Protein AF-A0A9D2EFJ7-F1 (afdb_monomer)

Mean predicted aligned error: 8.67 Å

pLDDT: mean 88.63, std 11.79, range [49.72, 98.62]

Radius of gyration: 29.89 Å; Cα contacts (8 Å, |Δi|>4): 135; chains: 1; bounding box: 76×19×72 Å

Nearest PDB structures (foldseek):
  2qlz-assembly2_D  TM=2.298E-01  e=2.115E+00  unclassified
  2quf-assembly1_A  TM=2.328E-01  e=4.541E+00  unclassified
  4r14-assembly1_B  TM=3.182E-01  e=9.149E+00  Homo sapiens

Organism: NCBI:txid2838746

Secondary structure (DSSP, 8-state):
-B-TTSPBPPGGG-----GGG--EEEEEEEEE-TT-S-EEEEEEEEEEEESSGGG-BGGGTEEE--TT-S-GGGSHHHHHHHHHHHHHHHHHHHHHHHHHHHHHHHHHHHHHHHHHHHHHHHTT--HHHHHHHHTS-HHHHHHHHTT-

Structure (mmCIF, N/CA/C/O backbone):
data_AF-A0A9D2EFJ7-F1
#
_entry.id   AF-A0A9D2EFJ7-F1
#
loop_
_atom_site.group_PDB
_atom_site.id
_atom_site.type_symbol
_atom_site.label_atom_id
_atom_site.label_alt_id
_atom_site.label_comp_id
_atom_site.label_asym_id
_atom_site.label_entity_id
_atom_site.label_seq_id
_atom_site.pdbx_PDB_ins_code
_atom_site.Cartn_x
_atom_site.Cartn_y
_atom_site.Cartn_z
_atom_site.occupancy
_atom_site.B_iso_or_equiv
_atom_site.auth_seq_id
_atom_site.au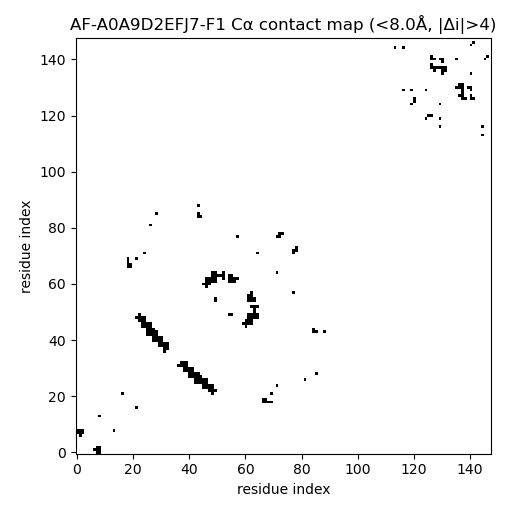th_comp_id
_atom_site.auth_asym_id
_atom_site.auth_atom_id
_atom_site.pdbx_PDB_model_num
ATOM 1 N N . MET A 1 1 ? 35.801 -0.227 -5.959 1.00 59.78 1 MET A N 1
ATOM 2 C CA . MET A 1 1 ? 36.252 -1.588 -6.309 1.00 59.78 1 MET A CA 1
ATOM 3 C C . MET A 1 1 ? 37.453 -1.799 -5.419 1.00 59.78 1 MET A C 1
ATOM 5 O O . MET A 1 1 ? 38.364 -0.981 -5.500 1.00 59.78 1 MET A O 1
ATOM 9 N N . ASP A 1 2 ? 37.394 -2.759 -4.504 1.00 68.38 2 ASP A N 1
ATOM 10 C CA . ASP A 1 2 ? 38.327 -2.800 -3.376 1.00 68.38 2 ASP A CA 1
ATOM 11 C C . ASP A 1 2 ? 39.271 -3.995 -3.512 1.00 68.38 2 ASP A C 1
ATOM 13 O O . ASP A 1 2 ? 38.883 -5.069 -3.979 1.00 68.38 2 ASP A O 1
ATOM 17 N N . SER A 1 3 ? 40.521 -3.779 -3.122 1.00 73.19 3 SER A N 1
ATOM 18 C CA . SER A 1 3 ? 41.56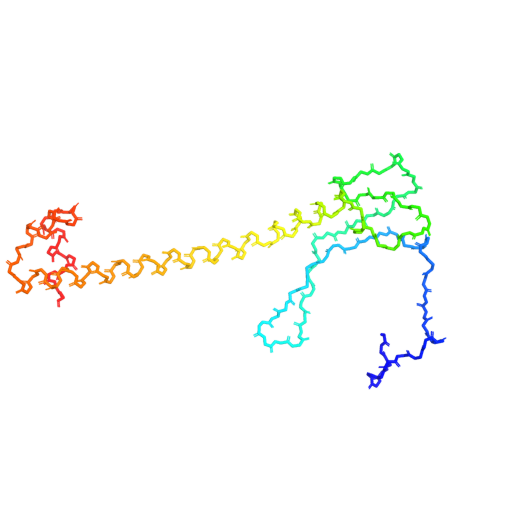6 -4.785 -3.008 1.00 73.19 3 SER A CA 1
ATOM 19 C C . SER A 1 3 ? 41.179 -5.855 -1.978 1.00 73.19 3 SER A C 1
ATOM 21 O O . SER A 1 3 ? 40.303 -5.629 -1.138 1.00 73.19 3 SER A O 1
ATOM 23 N N . PRO A 1 4 ? 41.858 -7.017 -1.955 1.00 75.19 4 PRO A N 1
ATOM 24 C CA . PRO A 1 4 ? 41.609 -8.062 -0.955 1.00 75.19 4 PRO A CA 1
ATOM 25 C C . PRO A 1 4 ? 41.742 -7.599 0.507 1.00 75.19 4 PRO A C 1
ATOM 27 O O . PRO A 1 4 ? 41.219 -8.255 1.405 1.00 75.19 4 PRO A O 1
ATOM 30 N N . ASP A 1 5 ? 42.440 -6.488 0.752 1.00 81.94 5 ASP A N 1
ATOM 31 C CA . ASP A 1 5 ? 42.615 -5.856 2.063 1.00 81.94 5 ASP A CA 1
ATOM 32 C C . ASP A 1 5 ? 41.599 -4.730 2.357 1.00 81.94 5 ASP A C 1
ATOM 34 O O . ASP A 1 5 ? 41.688 -4.077 3.396 1.00 81.94 5 ASP A O 1
ATOM 38 N N . GLY A 1 6 ? 40.624 -4.509 1.467 1.00 73.44 6 GLY A N 1
ATOM 39 C CA . GLY A 1 6 ? 39.594 -3.476 1.593 1.00 73.44 6 GLY A CA 1
ATOM 40 C C . GLY A 1 6 ? 40.063 -2.062 1.238 1.00 73.44 6 GLY A C 1
ATOM 41 O O . GLY A 1 6 ? 39.297 -1.114 1.407 1.00 73.44 6 GLY A O 1
ATOM 42 N N . SER A 1 7 ? 41.299 -1.891 0.756 1.00 82.81 7 SER A N 1
ATOM 43 C CA . SER A 1 7 ? 41.752 -0.608 0.211 1.00 82.81 7 SER A CA 1
ATOM 44 C C . SER A 1 7 ? 41.136 -0.350 -1.174 1.00 82.81 7 SER A C 1
ATOM 46 O O . SER A 1 7 ? 40.902 -1.301 -1.920 1.00 82.81 7 SER A O 1
ATOM 48 N N . PRO A 1 8 ? 40.866 0.909 -1.565 1.00 78.44 8 PRO A N 1
ATOM 49 C CA . PRO A 1 8 ? 40.408 1.208 -2.920 1.00 78.44 8 PRO A CA 1
ATOM 50 C C . PRO A 1 8 ? 41.461 0.789 -3.953 1.00 78.44 8 PRO A C 1
ATOM 52 O O . PRO A 1 8 ? 42.633 1.140 -3.807 1.00 78.44 8 PRO A O 1
ATOM 55 N N . LEU A 1 9 ? 41.048 0.087 -5.011 1.00 81.44 9 LEU A N 1
ATOM 56 C CA . LEU A 1 9 ? 41.949 -0.263 -6.110 1.00 81.44 9 LEU A CA 1
ATOM 57 C C . LEU A 1 9 ? 42.449 1.007 -6.827 1.00 81.44 9 LEU A C 1
ATOM 59 O O . LEU A 1 9 ? 41.625 1.881 -7.138 1.00 81.44 9 LEU A O 1
ATOM 63 N N . PRO A 1 10 ? 43.757 1.109 -7.135 1.00 83.88 10 PRO A N 1
ATOM 64 C CA . PRO A 1 10 ? 44.307 2.167 -7.979 1.00 83.88 10 PRO A CA 1
ATOM 65 C C . PRO A 1 10 ? 43.572 2.258 -9.323 1.00 83.88 10 PRO A C 1
ATOM 67 O O . PRO A 1 10 ? 43.185 1.241 -9.895 1.00 83.88 10 PRO A O 1
ATOM 70 N N . ALA A 1 11 ? 43.362 3.473 -9.838 1.00 79.00 11 ALA A N 1
ATOM 71 C CA . ALA A 1 11 ? 42.577 3.689 -11.061 1.00 79.00 11 ALA A CA 1
ATOM 72 C C . ALA A 1 11 ? 43.175 3.003 -12.307 1.00 79.00 11 ALA A C 1
ATOM 74 O O . ALA A 1 11 ? 42.443 2.639 -13.222 1.00 79.00 11 ALA A O 1
ATOM 75 N N . ASP A 1 12 ? 44.493 2.813 -12.342 1.00 82.25 12 ASP A N 1
ATOM 76 C CA . ASP A 1 12 ? 45.227 2.100 -13.392 1.00 82.25 12 ASP A CA 1
ATOM 77 C C . ASP A 1 12 ? 45.058 0.572 -13.337 1.00 82.25 12 ASP A C 1
ATOM 79 O O . ASP A 1 12 ? 45.348 -0.110 -14.319 1.00 82.25 12 ASP A O 1
ATOM 83 N N . GLU A 1 13 ? 44.518 0.040 -12.239 1.00 83.44 13 GLU A N 1
ATOM 84 C CA . GLU A 1 13 ? 44.130 -1.368 -12.098 1.00 83.44 13 GLU A CA 1
ATOM 85 C C . GLU A 1 13 ? 42.644 -1.608 -12.418 1.00 83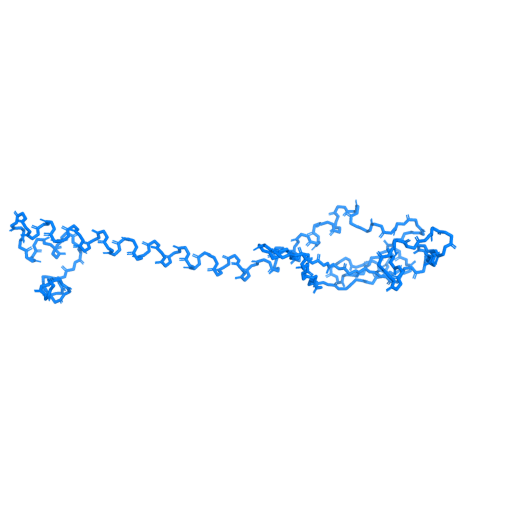.44 13 GLU A C 1
ATOM 87 O O . GLU A 1 13 ? 42.153 -2.739 -12.362 1.00 83.44 13 GLU A O 1
ATOM 92 N N . TRP A 1 14 ? 41.890 -0.559 -12.767 1.00 82.38 14 TRP A N 1
ATOM 93 C CA . TRP A 1 14 ? 40.474 -0.703 -13.089 1.00 82.38 14 TRP A CA 1
ATOM 94 C C . TRP A 1 14 ? 40.294 -1.357 -14.458 1.00 82.38 14 TRP A C 1
ATOM 96 O O . TRP A 1 14 ? 40.648 -0.809 -15.501 1.00 82.38 14 TRP A O 1
ATOM 106 N N . HIS A 1 15 ? 39.646 -2.518 -14.468 1.00 78.38 15 HIS A N 1
ATOM 107 C CA . HIS A 1 15 ? 39.167 -3.132 -15.698 1.00 78.38 15 HIS A CA 1
ATOM 108 C C . HIS A 1 15 ? 37.797 -2.560 -16.063 1.00 78.38 15 HIS A C 1
ATOM 110 O O . HIS A 1 15 ? 36.775 -2.984 -15.523 1.00 78.38 15 HIS A O 1
ATOM 116 N N . THR A 1 16 ? 37.768 -1.618 -17.002 1.00 76.19 16 THR A N 1
ATOM 117 C CA . THR A 1 16 ? 36.520 -1.086 -17.558 1.00 76.19 16 THR A CA 1
ATOM 118 C C . THR A 1 16 ? 36.082 -1.870 -18.798 1.00 76.19 16 THR A C 1
ATOM 120 O O . THR A 1 16 ? 36.843 -2.638 -19.403 1.00 76.19 16 THR A O 1
ATOM 123 N N . ARG A 1 17 ? 34.806 -1.730 -19.151 1.00 77.50 17 ARG A N 1
ATOM 124 C CA . ARG A 1 17 ? 34.233 -2.179 -20.423 1.00 77.50 17 ARG A CA 1
ATOM 125 C C . ARG A 1 17 ? 33.718 -0.933 -21.139 1.00 77.50 17 ARG A C 1
ATOM 127 O O . ARG A 1 17 ? 33.218 -0.044 -20.453 1.00 77.50 17 ARG A O 1
ATOM 134 N N . PRO A 1 18 ? 33.879 -0.821 -22.465 1.00 79.94 18 PRO A N 1
ATOM 135 C CA . PRO A 1 18 ? 33.330 0.308 -23.195 1.00 79.94 18 PRO A CA 1
ATOM 136 C C . PRO A 1 18 ? 31.799 0.237 -23.189 1.00 79.94 18 PRO A C 1
ATOM 138 O O . PRO A 1 18 ? 31.231 -0.851 -23.226 1.00 79.94 18 PRO A O 1
ATOM 141 N N . ASP A 1 19 ? 31.137 1.388 -23.213 1.00 79.62 19 ASP A N 1
ATOM 142 C CA . ASP A 1 19 ? 29.675 1.496 -23.083 1.00 79.62 19 ASP A CA 1
ATOM 143 C C . ASP A 1 19 ? 28.927 0.679 -24.140 1.00 79.62 19 ASP A C 1
ATOM 145 O O . ASP A 1 19 ? 27.886 0.091 -23.868 1.00 79.62 19 ASP A O 1
ATOM 149 N N . LYS A 1 20 ? 29.495 0.547 -25.342 1.00 78.94 20 LYS A N 1
ATOM 150 C CA . LYS A 1 20 ? 28.980 -0.315 -26.421 1.00 78.94 20 LYS A CA 1
ATOM 151 C C . LYS A 1 20 ? 28.920 -1.815 -26.082 1.00 78.94 20 LYS A C 1
ATOM 153 O O . LYS A 1 20 ? 28.243 -2.564 -26.774 1.00 78.94 20 LYS A O 1
ATOM 158 N N . GLU A 1 21 ? 29.651 -2.276 -25.066 1.00 84.44 21 GLU A N 1
ATOM 159 C CA . GLU A 1 21 ? 29.610 -3.666 -24.582 1.00 84.44 21 GLU A CA 1
ATOM 160 C C . GLU A 1 21 ? 28.518 -3.890 -23.521 1.00 84.44 21 GLU A C 1
ATOM 162 O O . GLU A 1 21 ? 28.295 -5.030 -23.111 1.00 84.44 21 GLU A O 1
ATOM 167 N N . VAL A 1 22 ? 27.808 -2.840 -23.089 1.00 87.00 22 VAL A N 1
ATOM 168 C CA . VAL A 1 22 ? 26.625 -2.975 -22.227 1.00 87.00 22 VAL A CA 1
ATOM 169 C C . VAL A 1 22 ? 25.519 -3.685 -23.001 1.00 87.00 22 VAL A C 1
ATOM 171 O O . VAL A 1 22 ? 25.058 -3.189 -24.028 1.00 87.00 22 VAL A O 1
ATOM 174 N N . THR A 1 23 ? 25.070 -4.829 -22.485 1.00 90.88 23 THR A N 1
ATOM 175 C CA . THR A 1 23 ? 23.996 -5.639 -23.081 1.00 90.88 23 THR A CA 1
ATOM 176 C C . THR A 1 23 ? 22.621 -5.362 -22.477 1.00 90.88 23 THR A C 1
ATOM 178 O O . THR A 1 23 ? 21.631 -5.910 -22.951 1.00 90.88 23 THR A O 1
ATOM 181 N N . GLY A 1 24 ? 22.541 -4.554 -21.420 1.00 92.31 24 GLY A N 1
ATOM 182 C CA . GLY A 1 24 ? 21.296 -4.291 -20.712 1.00 92.31 24 GLY A CA 1
ATOM 183 C C . GLY A 1 24 ? 21.499 -3.637 -19.350 1.00 92.31 24 GLY A C 1
ATOM 184 O O . GLY A 1 24 ? 22.626 -3.344 -18.943 1.00 92.31 24 GLY A O 1
ATOM 185 N N . TRP A 1 25 ? 20.392 -3.454 -18.636 1.00 93.00 25 TRP A N 1
ATOM 186 C CA . TRP A 1 25 ? 20.331 -2.770 -17.347 1.00 93.00 25 TRP A CA 1
ATOM 187 C C . TRP A 1 25 ? 19.544 -3.582 -16.329 1.00 93.00 25 TRP A C 1
ATOM 189 O O . TRP A 1 25 ? 18.734 -4.450 -16.655 1.00 93.00 25 TRP A O 1
ATOM 199 N N . VAL A 1 26 ? 19.781 -3.288 -15.057 1.00 92.38 26 VAL A N 1
ATOM 200 C CA . VAL A 1 26 ? 19.051 -3.891 -13.950 1.00 92.38 26 VAL A CA 1
ATOM 201 C C . VAL A 1 26 ? 18.433 -2.774 -13.131 1.00 92.38 26 VAL A C 1
ATOM 203 O O . VAL A 1 26 ? 19.148 -1.923 -12.609 1.00 92.38 26 VAL A O 1
ATOM 206 N N . VAL A 1 27 ? 17.111 -2.807 -12.982 1.00 92.12 27 VAL A N 1
ATOM 207 C CA . VAL A 1 27 ? 16.408 -1.905 -12.067 1.00 92.12 27 VAL A CA 1
ATOM 208 C C . VAL A 1 27 ? 16.455 -2.520 -10.682 1.00 92.12 27 VAL A C 1
ATOM 210 O O . VAL A 1 27 ? 16.010 -3.655 -10.489 1.00 92.12 27 VAL A O 1
ATOM 213 N N . CYS A 1 28 ? 16.979 -1.775 -9.717 1.00 90.88 28 CYS A N 1
ATOM 214 C CA . CYS A 1 28 ? 17.132 -2.234 -8.346 1.00 90.88 28 CYS A CA 1
ATOM 215 C C . CYS A 1 28 ? 16.519 -1.247 -7.355 1.00 90.88 28 CYS A C 1
ATOM 217 O O . CYS A 1 28 ? 16.611 -0.035 -7.533 1.00 90.88 28 CYS A O 1
ATOM 219 N N . CYS A 1 29 ? 15.969 -1.775 -6.266 1.00 88.50 29 CYS A N 1
ATOM 220 C CA . CYS A 1 29 ? 15.722 -1.018 -5.049 1.00 88.50 29 CYS A CA 1
ATOM 221 C C . CYS A 1 29 ? 16.847 -1.312 -4.054 1.00 88.50 29 CYS A C 1
ATOM 223 O O . CYS A 1 29 ? 17.178 -2.474 -3.818 1.00 88.50 29 CYS A O 1
ATOM 225 N N . THR A 1 30 ? 17.432 -0.272 -3.466 1.00 83.62 30 THR A N 1
ATOM 226 C CA . THR A 1 30 ? 18.423 -0.420 -2.396 1.00 83.62 30 THR A CA 1
ATOM 227 C C . THR A 1 30 ? 17.751 -0.116 -1.068 1.00 83.62 30 THR A C 1
ATOM 229 O O . THR A 1 30 ? 17.544 1.046 -0.711 1.00 83.62 30 THR A O 1
ATOM 232 N N . HIS A 1 31 ? 17.416 -1.172 -0.333 1.00 75.56 31 HIS A N 1
ATOM 233 C CA . HIS A 1 31 ? 16.872 -1.053 1.012 1.00 75.56 31 HIS A CA 1
ATOM 234 C C . HIS A 1 31 ? 17.995 -0.716 1.979 1.00 75.56 31 HIS A C 1
ATOM 236 O O . HIS A 1 31 ? 19.062 -1.328 1.930 1.00 75.56 31 HIS A O 1
ATOM 242 N N . HIS A 1 32 ? 17.750 0.257 2.846 1.00 68.38 32 HIS A N 1
ATOM 243 C CA . HIS A 1 32 ? 18.622 0.547 3.972 1.00 68.38 32 HIS A CA 1
ATOM 244 C C . HIS A 1 32 ? 17.883 0.082 5.218 1.00 68.38 32 HIS A C 1
ATOM 246 O O . HIS A 1 32 ? 16.805 0.590 5.520 1.00 68.38 32 HIS A O 1
ATOM 252 N N . ASP A 1 33 ? 18.433 -0.906 5.913 1.00 62.12 33 ASP A N 1
ATOM 253 C CA . ASP A 1 33 ? 17.881 -1.330 7.191 1.00 62.12 33 ASP A CA 1
ATOM 254 C C . ASP A 1 33 ? 18.093 -0.188 8.199 1.00 62.12 33 ASP A C 1
ATOM 256 O O . ASP A 1 33 ? 19.206 0.341 8.297 1.00 62.12 33 ASP A O 1
ATOM 260 N N . ASP A 1 34 ? 17.056 0.179 8.962 1.00 55.72 34 ASP A N 1
ATOM 261 C CA . ASP A 1 34 ? 17.114 1.195 10.023 1.00 55.72 34 ASP A CA 1
ATOM 262 C C . ASP A 1 34 ? 18.125 0.779 11.117 1.00 55.72 34 ASP A C 1
ATOM 264 O O . ASP A 1 34 ? 17.777 0.180 12.135 1.00 55.72 34 ASP A O 1
ATOM 268 N N . GLY A 1 35 ? 19.411 1.059 10.885 1.00 58.66 35 GLY A N 1
ATOM 269 C CA . GLY A 1 35 ? 20.527 0.770 11.792 1.00 58.66 35 GLY A CA 1
ATOM 270 C C . GLY A 1 35 ? 21.634 -0.147 11.252 1.00 58.66 35 GLY A C 1
ATOM 271 O O . GLY A 1 35 ? 22.560 -0.453 12.005 1.00 58.66 35 GLY A O 1
ATOM 272 N N . GLY A 1 36 ? 21.589 -0.586 9.988 1.00 52.50 36 GLY A N 1
ATOM 273 C CA . GLY A 1 36 ? 22.592 -1.488 9.405 1.00 52.50 36 GLY A CA 1
ATOM 274 C C . GLY A 1 36 ? 23.394 -0.879 8.249 1.00 52.50 36 GLY A C 1
ATOM 275 O O . GLY A 1 36 ? 22.838 -0.268 7.351 1.00 52.50 36 GLY A O 1
ATOM 276 N N . TYR A 1 37 ? 24.708 -1.138 8.206 1.00 52.50 37 TYR A N 1
ATOM 277 C CA . TYR A 1 37 ? 25.582 -0.860 7.044 1.00 52.50 37 TYR A CA 1
ATOM 278 C C . TYR A 1 37 ? 25.291 -1.782 5.837 1.00 52.50 37 TYR A C 1
ATOM 280 O O . TYR A 1 37 ? 25.957 -1.713 4.808 1.00 52.50 37 TYR A O 1
ATOM 288 N N . ARG A 1 38 ? 24.333 -2.708 5.964 1.00 49.72 38 ARG A N 1
ATOM 289 C CA . ARG A 1 38 ? 24.017 -3.687 4.925 1.00 49.72 38 ARG A CA 1
ATOM 290 C C . ARG A 1 38 ? 22.828 -3.172 4.137 1.00 49.72 38 ARG A C 1
ATOM 292 O O . ARG A 1 38 ? 21.707 -3.201 4.625 1.00 49.72 38 ARG A O 1
ATOM 299 N N . SER A 1 39 ? 23.093 -2.705 2.927 1.00 60.81 39 SER A N 1
ATOM 300 C CA . SER A 1 39 ? 22.042 -2.493 1.953 1.00 60.81 39 SER A CA 1
ATOM 301 C C . SER A 1 39 ? 21.616 -3.840 1.371 1.00 60.81 39 SER A C 1
ATOM 303 O O . SER A 1 39 ? 22.447 -4.623 0.904 1.00 60.81 39 SER A O 1
ATOM 305 N N . ALA A 1 40 ? 20.320 -4.138 1.413 1.00 65.56 40 ALA A N 1
ATOM 306 C CA . ALA A 1 40 ? 19.768 -5.229 0.623 1.00 65.56 40 ALA A CA 1
ATOM 307 C C . ALA A 1 40 ? 19.350 -4.649 -0.731 1.00 65.56 40 ALA A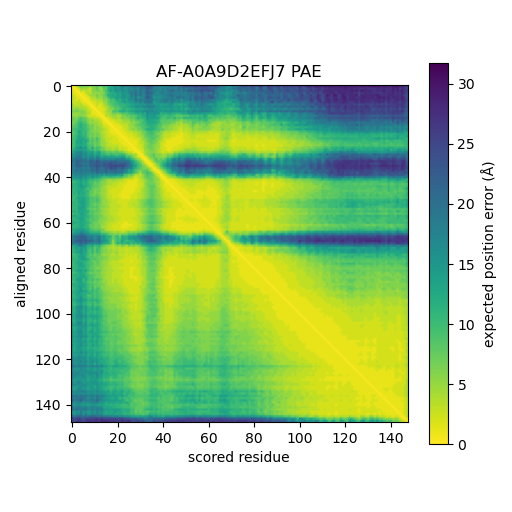 C 1
ATOM 309 O O . ALA A 1 40 ? 18.407 -3.865 -0.820 1.00 65.56 40 ALA A O 1
ATOM 310 N N . THR A 1 41 ? 20.080 -5.001 -1.788 1.00 79.50 41 THR A N 1
ATOM 311 C CA . THR A 1 41 ? 19.698 -4.639 -3.154 1.00 79.50 41 THR A CA 1
ATOM 312 C C . THR A 1 41 ? 18.740 -5.689 -3.697 1.00 79.50 41 THR A C 1
ATOM 314 O O . THR A 1 41 ? 19.121 -6.840 -3.917 1.00 79.50 41 THR A O 1
ATOM 317 N N . GLU A 1 42 ? 17.496 -5.288 -3.926 1.00 88.25 42 GLU A N 1
ATOM 318 C CA . GLU A 1 42 ? 16.479 -6.116 -4.556 1.00 88.25 42 GLU A CA 1
ATOM 319 C C . GLU A 1 42 ? 16.354 -5.759 -6.031 1.00 88.25 42 GLU A C 1
ATOM 321 O O . GLU A 1 42 ? 16.174 -4.599 -6.397 1.00 88.25 42 GLU A O 1
ATOM 326 N N . ARG A 1 43 ? 16.456 -6.772 -6.889 1.00 92.75 43 ARG A N 1
ATOM 327 C CA . ARG A 1 43 ? 16.298 -6.617 -8.332 1.00 92.75 43 ARG A CA 1
ATOM 328 C C . ARG A 1 43 ? 14.811 -6.588 -8.678 1.00 92.75 43 ARG A C 1
ATOM 330 O O . ARG A 1 43 ? 14.137 -7.600 -8.514 1.00 92.75 43 ARG A O 1
ATOM 337 N N . LEU A 1 44 ? 14.340 -5.462 -9.206 1.00 94.25 44 LEU A N 1
ATOM 338 C CA . LEU A 1 44 ? 12.953 -5.262 -9.633 1.00 94.25 44 LEU A CA 1
ATOM 339 C C . LEU A 1 44 ? 12.723 -5.715 -11.079 1.00 94.25 44 LEU A C 1
ATOM 341 O O . LEU A 1 44 ? 11.686 -6.296 -11.384 1.00 94.25 44 LEU A O 1
ATOM 345 N N . ALA A 1 45 ? 13.689 -5.463 -11.968 1.00 95.06 45 ALA A N 1
ATOM 346 C CA . ALA A 1 45 ? 13.616 -5.862 -13.372 1.00 95.06 45 ALA A CA 1
ATOM 347 C C . ALA A 1 45 ? 15.007 -6.057 -13.987 1.00 95.06 45 ALA A C 1
ATOM 349 O O . ALA A 1 45 ? 16.022 -5.586 -13.470 1.00 95.06 45 ALA A O 1
ATOM 350 N N . THR A 1 46 ? 15.048 -6.767 -15.110 1.00 95.81 46 THR A N 1
ATOM 351 C CA . THR A 1 46 ? 16.197 -6.827 -16.019 1.00 95.81 46 THR A CA 1
ATOM 352 C C . THR A 1 46 ? 15.717 -6.384 -17.384 1.00 95.81 46 THR A C 1
ATOM 354 O O . THR A 1 46 ? 14.655 -6.818 -17.826 1.00 95.81 46 THR A O 1
ATOM 357 N N . TRP A 1 47 ? 16.477 -5.491 -17.994 1.00 95.88 47 TRP A N 1
ATOM 358 C CA . TRP A 1 47 ? 16.173 -4.863 -19.265 1.00 95.88 47 TRP A CA 1
ATOM 359 C C . TRP A 1 47 ? 17.293 -5.140 -20.251 1.00 95.88 47 TRP A C 1
ATOM 361 O O . TRP A 1 47 ? 18.463 -5.153 -19.870 1.00 95.88 47 TRP A O 1
ATOM 371 N N . ASP A 1 48 ? 16.929 -5.329 -21.510 1.00 95.44 48 ASP A N 1
ATOM 372 C CA . ASP A 1 48 ? 17.849 -5.660 -22.586 1.00 95.44 48 ASP A CA 1
ATOM 373 C C . ASP A 1 48 ? 18.143 -4.426 -23.436 1.00 95.44 48 ASP A C 1
ATOM 375 O O . ASP A 1 48 ? 17.246 -3.643 -23.768 1.00 95.44 48 ASP A O 1
ATOM 379 N N . ARG A 1 49 ? 19.402 -4.285 -23.848 1.00 93.06 49 ARG A N 1
ATOM 380 C CA . ARG A 1 49 ? 19.777 -3.340 -24.896 1.00 93.06 49 ARG A CA 1
ATOM 381 C C . ARG A 1 49 ? 19.525 -3.968 -26.259 1.00 93.06 49 ARG A C 1
ATOM 383 O O . ARG A 1 49 ? 19.992 -5.074 -26.530 1.00 93.06 49 ARG A O 1
ATOM 390 N N . VAL A 1 50 ? 18.816 -3.256 -27.125 1.00 93.94 50 VAL A N 1
ATOM 391 C CA . VAL A 1 50 ? 18.581 -3.671 -28.516 1.00 93.94 50 VAL A CA 1
ATOM 392 C C . VAL A 1 50 ? 19.496 -2.930 -29.485 1.00 93.94 50 VAL A C 1
ATOM 394 O O . VAL A 1 50 ? 20.073 -1.897 -29.143 1.00 93.94 50 VAL A O 1
ATOM 397 N N . ALA A 1 51 ? 19.667 -3.481 -30.689 1.00 90.75 51 ALA A N 1
ATOM 398 C CA . ALA A 1 51 ? 20.667 -2.997 -31.635 1.00 90.75 51 ALA A CA 1
ATOM 399 C C . ALA A 1 51 ? 20.193 -1.770 -32.422 1.00 90.75 51 ALA A C 1
ATOM 401 O O . ALA A 1 51 ? 21.028 -0.982 -32.869 1.00 90.75 51 ALA A O 1
ATOM 402 N N . THR A 1 52 ? 18.878 -1.606 -32.607 1.00 92.38 52 THR A N 1
ATOM 403 C CA . THR A 1 52 ? 18.308 -0.478 -33.358 1.00 92.38 52 THR A CA 1
ATOM 404 C C . THR A 1 52 ? 17.089 0.130 -32.668 1.00 92.38 52 THR A C 1
ATOM 406 O O . THR A 1 52 ? 16.419 -0.522 -31.867 1.00 92.38 52 THR A O 1
ATOM 409 N N . SER A 1 53 ? 16.776 1.385 -33.002 1.00 92.50 53 SER A N 1
ATOM 410 C CA . SER A 1 53 ? 15.611 2.100 -32.466 1.00 92.50 53 SER A CA 1
ATOM 411 C C . SER A 1 53 ? 14.279 1.441 -32.823 1.00 92.50 53 SER A C 1
ATOM 413 O O . SER A 1 53 ? 13.318 1.557 -32.076 1.00 92.50 53 SER A O 1
ATOM 415 N N . GLU A 1 54 ? 14.197 0.729 -33.946 1.00 96.38 54 GLU A N 1
ATOM 416 C CA . GLU A 1 54 ? 12.983 0.018 -34.369 1.00 96.38 54 GLU A CA 1
ATOM 417 C C . GLU A 1 54 ? 12.676 -1.212 -33.504 1.00 96.38 54 GLU A C 1
ATOM 419 O O . GLU A 1 54 ? 11.541 -1.687 -33.481 1.00 96.38 54 GLU A O 1
ATOM 424 N N . GLU A 1 55 ? 13.681 -1.752 -32.812 1.00 96.75 55 GLU A N 1
ATOM 425 C CA . GLU A 1 55 ? 13.531 -2.892 -31.906 1.00 96.75 55 GLU A CA 1
ATOM 426 C C . GLU A 1 55 ? 13.126 -2.475 -30.484 1.00 96.75 55 GLU A C 1
ATOM 428 O O . GLU A 1 55 ? 12.844 -3.350 -29.657 1.00 96.75 55 GLU A O 1
ATOM 433 N N . GLU A 1 56 ? 13.123 -1.170 -30.195 1.00 95.81 56 GLU A N 1
ATOM 434 C CA . GLU A 1 56 ? 12.811 -0.613 -28.881 1.00 95.81 56 GLU A CA 1
ATOM 435 C C . GLU A 1 56 ? 11.355 -0.888 -28.491 1.00 95.81 56 GLU A C 1
ATOM 437 O O . GLU A 1 56 ? 10.418 -0.616 -29.243 1.00 95.81 56 GLU A O 1
ATOM 442 N N . GLN A 1 57 ? 11.184 -1.461 -27.300 1.00 97.12 57 GLN A N 1
ATOM 443 C CA . GLN A 1 57 ? 9.899 -1.841 -26.711 1.00 97.12 57 GLN A CA 1
ATOM 444 C C . GLN A 1 57 ? 9.978 -1.609 -25.191 1.00 97.12 57 GLN A C 1
ATOM 446 O O . GLN A 1 57 ? 10.241 -2.551 -24.426 1.00 97.12 57 GLN A O 1
ATOM 451 N N . PRO A 1 58 ? 9.815 -0.352 -24.728 1.00 94.38 58 PRO A N 1
ATOM 452 C CA . PRO A 1 58 ? 10.003 0.017 -23.324 1.00 94.38 58 PRO A CA 1
ATOM 453 C C . PRO A 1 58 ? 9.097 -0.765 -22.365 1.00 94.38 58 PRO A C 1
ATOM 455 O O . PRO A 1 58 ? 9.492 -1.100 -21.249 1.00 94.38 58 PRO A O 1
ATOM 458 N N . GLU A 1 59 ? 7.893 -1.125 -22.809 1.00 92.69 59 GLU A N 1
ATOM 459 C CA . GLU A 1 59 ? 6.889 -1.848 -22.028 1.00 92.69 59 GLU A CA 1
ATOM 460 C C . GLU A 1 59 ? 7.301 -3.273 -21.630 1.00 92.69 59 GLU A C 1
ATOM 462 O O . GLU A 1 59 ? 6.785 -3.806 -20.647 1.00 92.69 59 GLU A O 1
ATOM 467 N N . VAL A 1 60 ? 8.241 -3.879 -22.362 1.00 94.56 60 VAL A N 1
ATOM 468 C CA . VAL A 1 60 ? 8.841 -5.183 -22.031 1.00 94.56 60 VAL A CA 1
ATOM 469 C C . VAL A 1 60 ? 10.317 -5.067 -21.648 1.00 94.56 60 VAL A C 1
ATOM 471 O O . VAL A 1 60 ? 11.006 -6.078 -21.544 1.00 94.56 60 VAL A O 1
ATOM 474 N N . GLY A 1 61 ? 10.808 -3.847 -21.408 1.00 95.50 61 GLY A N 1
ATOM 475 C CA . GLY A 1 61 ? 12.172 -3.622 -20.943 1.00 95.50 61 GLY A CA 1
ATOM 476 C C . GLY A 1 61 ? 13.238 -3.785 -22.022 1.00 95.50 61 GLY A C 1
ATOM 477 O O . GLY A 1 61 ? 14.338 -4.236 -21.717 1.00 95.50 61 GLY A O 1
ATOM 478 N N . ARG A 1 62 ? 12.926 -3.460 -23.279 1.00 96.69 62 ARG A N 1
ATOM 479 C CA . ARG A 1 62 ? 13.893 -3.469 -24.383 1.00 96.69 62 ARG A CA 1
ATOM 480 C C . ARG A 1 62 ? 14.166 -2.039 -24.816 1.00 96.69 62 ARG A C 1
ATOM 482 O O . ARG A 1 62 ? 13.264 -1.388 -25.335 1.00 96.69 62 ARG A O 1
ATOM 489 N N . PHE A 1 63 ? 15.392 -1.569 -24.628 1.00 93.94 63 PHE A N 1
ATOM 490 C CA . PHE A 1 63 ? 15.760 -0.176 -24.881 1.00 93.94 63 PHE A CA 1
ATOM 491 C C . PHE A 1 63 ? 16.835 -0.073 -25.943 1.00 93.94 63 PHE A C 1
ATOM 493 O O . PHE A 1 63 ? 17.843 -0.786 -25.903 1.00 93.94 63 PHE A O 1
ATOM 500 N N . TYR A 1 64 ? 16.616 0.824 -26.897 1.00 91.50 64 TYR A N 1
ATOM 501 C CA . TYR A 1 64 ? 17.678 1.230 -27.797 1.00 91.50 64 TYR A CA 1
ATOM 502 C C . TYR A 1 64 ? 18.430 2.382 -27.148 1.00 91.50 64 TYR A C 1
ATOM 504 O O . TYR A 1 64 ? 17.829 3.358 -26.705 1.00 91.50 64 TYR A O 1
ATOM 512 N N . GLU A 1 65 ? 19.751 2.274 -27.118 1.00 86.69 65 GLU A N 1
ATOM 513 C CA . GLU A 1 65 ? 20.607 3.376 -26.711 1.00 86.69 65 GLU A CA 1
ATOM 514 C C . GLU A 1 65 ? 21.847 3.400 -27.594 1.00 86.69 65 GLU A C 1
ATOM 516 O O . GLU A 1 65 ? 22.490 2.368 -27.825 1.00 86.69 65 GLU A O 1
ATOM 521 N N . SER A 1 66 ? 22.170 4.593 -28.081 1.00 78.38 66 SER A N 1
ATOM 522 C CA . SER A 1 66 ? 23.369 4.870 -28.861 1.00 78.38 66 SER A CA 1
ATOM 523 C C . SER A 1 66 ? 24.639 4.610 -28.040 1.00 78.38 66 SER A C 1
ATOM 525 O O . SER A 1 66 ? 24.593 4.440 -26.824 1.00 78.38 66 SER A O 1
ATOM 527 N N . ASP A 1 67 ? 25.800 4.554 -28.691 1.00 67.25 67 ASP A N 1
ATOM 528 C CA . ASP A 1 67 ? 27.082 4.136 -28.091 1.00 67.25 67 ASP A CA 1
ATOM 529 C C . ASP A 1 67 ? 27.587 4.980 -26.891 1.00 67.25 67 ASP A C 1
ATOM 531 O O . ASP A 1 67 ? 28.685 4.718 -26.406 1.00 67.25 67 ASP A O 1
ATOM 535 N N . SER A 1 68 ? 26.833 5.975 -26.405 1.00 63.94 68 SER A N 1
ATOM 536 C CA . SER A 1 68 ? 27.284 6.962 -25.413 1.00 63.94 68 SER A CA 1
ATOM 537 C C . SER A 1 68 ? 26.515 7.021 -24.088 1.00 63.94 68 SER A C 1
ATOM 539 O O . SER A 1 68 ? 26.838 7.894 -23.284 1.00 63.94 68 SER A O 1
ATOM 541 N N . ALA A 1 69 ? 25.505 6.180 -23.839 1.00 60.66 69 ALA A N 1
ATOM 542 C CA . ALA A 1 69 ? 24.739 6.266 -22.588 1.00 60.66 69 ALA A CA 1
ATOM 543 C C . ALA A 1 69 ? 24.833 4.989 -21.740 1.00 60.66 69 ALA A C 1
ATOM 545 O O . ALA A 1 69 ? 24.218 3.962 -22.025 1.00 60.66 69 ALA A O 1
ATOM 546 N N . ILE A 1 70 ? 25.614 5.091 -20.661 1.00 65.25 70 ILE A N 1
ATOM 547 C CA . ILE A 1 70 ? 25.592 4.160 -19.523 1.00 65.25 70 ILE A CA 1
ATOM 548 C C . ILE A 1 70 ? 24.296 4.367 -18.718 1.00 65.25 70 ILE A C 1
ATOM 550 O O . ILE A 1 70 ? 23.673 3.398 -18.277 1.00 65.25 70 ILE A O 1
ATOM 554 N N . ASP A 1 71 ? 23.868 5.628 -18.599 1.00 77.75 71 ASP A N 1
ATOM 555 C CA . ASP A 1 71 ? 22.807 6.085 -17.699 1.00 77.75 71 ASP A CA 1
ATOM 556 C C . ASP A 1 71 ? 21.456 6.171 -18.427 1.00 77.75 71 ASP A C 1
ATOM 558 O O . ASP A 1 71 ? 20.992 7.238 -18.844 1.00 77.75 71 ASP A O 1
ATOM 562 N N . LEU A 1 72 ? 20.827 5.006 -18.612 1.00 85.38 72 LEU A N 1
ATOM 563 C CA . LEU A 1 72 ? 19.513 4.882 -19.254 1.00 85.38 72 LEU A CA 1
ATOM 564 C C . LEU A 1 72 ? 18.410 5.649 -18.494 1.00 85.38 72 LEU A C 1
ATOM 566 O O . LEU A 1 72 ? 17.437 6.101 -19.095 1.00 85.38 72 LEU A O 1
ATOM 570 N N . ASP A 1 73 ? 18.574 5.830 -17.182 1.00 83.56 73 ASP A N 1
ATOM 571 C CA . ASP A 1 73 ? 17.648 6.543 -16.293 1.00 83.56 73 ASP A CA 1
ATOM 572 C C . ASP A 1 73 ? 17.570 8.055 -16.556 1.00 83.56 73 ASP A C 1
ATOM 574 O O . ASP A 1 73 ? 16.646 8.713 -16.085 1.00 83.56 73 ASP A O 1
ATOM 578 N N . THR A 1 74 ? 18.479 8.614 -17.361 1.00 86.31 74 THR A N 1
ATOM 579 C CA . THR A 1 74 ? 18.398 10.016 -17.806 1.00 86.31 74 THR A CA 1
ATOM 580 C C . THR A 1 74 ? 17.235 10.286 -18.766 1.00 86.31 74 THR A C 1
ATOM 582 O O . THR A 1 74 ? 16.874 11.447 -18.993 1.00 86.31 74 THR A O 1
ATOM 585 N N . ARG A 1 75 ? 16.623 9.237 -19.334 1.00 89.56 75 ARG A N 1
ATOM 586 C CA . ARG A 1 75 ? 15.429 9.357 -20.174 1.00 89.56 75 ARG A CA 1
ATOM 587 C C . ARG A 1 75 ? 14.161 9.390 -19.317 1.00 89.56 75 ARG A C 1
ATOM 589 O O . ARG A 1 75 ? 13.929 8.521 -18.483 1.00 89.56 75 ARG A O 1
ATOM 596 N N . ALA A 1 76 ? 13.281 10.351 -19.589 1.00 90.25 76 ALA A N 1
ATOM 597 C CA . ALA A 1 76 ? 12.050 10.535 -18.816 1.00 90.25 76 ALA A CA 1
ATOM 598 C C . ALA A 1 76 ? 11.073 9.342 -18.900 1.00 90.25 76 ALA A C 1
ATOM 600 O O . ALA A 1 76 ? 10.381 9.038 -17.931 1.00 90.25 76 ALA A O 1
ATOM 601 N N . ASP A 1 77 ? 11.007 8.655 -20.044 1.00 90.88 77 ASP A N 1
ATOM 602 C CA . ASP A 1 77 ? 10.169 7.462 -20.218 1.00 90.88 77 ASP A CA 1
ATOM 603 C C . ASP A 1 77 ? 10.686 6.275 -19.391 1.00 90.88 77 ASP A C 1
ATOM 605 O O . ASP A 1 77 ? 9.902 5.535 -18.793 1.00 90.88 77 ASP A O 1
ATOM 609 N N . VAL A 1 78 ? 12.008 6.132 -19.303 1.00 92.94 78 VAL A N 1
ATOM 610 C CA . VAL A 1 78 ? 12.672 5.133 -18.463 1.00 92.94 78 VAL A CA 1
ATOM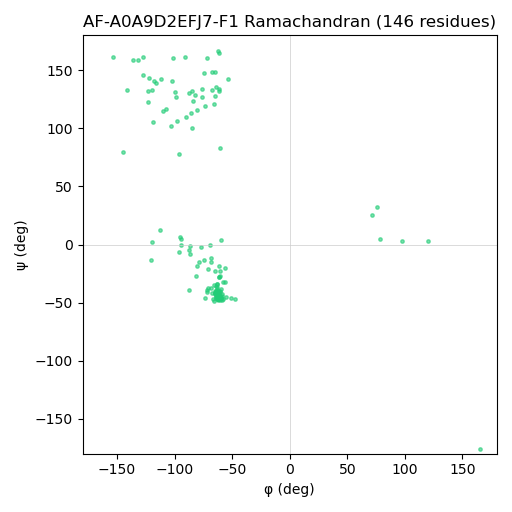 611 C C . VAL A 1 78 ? 12.434 5.431 -16.985 1.00 92.94 78 VAL A C 1
ATOM 613 O O . VAL A 1 78 ? 12.039 4.526 -16.249 1.00 92.94 78 VAL A O 1
ATOM 616 N N . GLU A 1 79 ? 12.611 6.683 -16.552 1.00 91.50 79 GLU A N 1
ATOM 617 C CA . GLU A 1 79 ? 12.337 7.100 -15.171 1.00 91.50 79 GLU A CA 1
ATOM 618 C C . GLU A 1 79 ? 10.894 6.754 -14.767 1.00 91.50 79 GLU A C 1
ATOM 620 O O . GLU A 1 79 ? 10.664 6.158 -13.712 1.00 91.50 79 GLU A O 1
ATOM 625 N N . GLU A 1 80 ? 9.910 7.031 -15.630 1.00 93.81 80 GLU A N 1
ATOM 626 C CA . GLU A 1 80 ? 8.508 6.690 -15.367 1.00 93.81 80 GLU A CA 1
ATOM 627 C C . GLU A 1 80 ? 8.300 5.173 -15.186 1.00 93.81 80 GLU A C 1
ATOM 629 O O . GLU A 1 80 ? 7.556 4.737 -14.299 1.00 93.81 80 GLU A O 1
ATOM 634 N N . LEU A 1 81 ? 8.969 4.346 -15.996 1.00 95.00 81 LEU A N 1
ATOM 635 C CA . LEU A 1 81 ? 8.917 2.886 -15.871 1.00 95.00 81 LEU A CA 1
ATOM 636 C C . LEU A 1 81 ? 9.587 2.396 -14.580 1.00 95.00 81 LEU A C 1
ATOM 638 O O . LEU A 1 81 ? 9.023 1.545 -13.885 1.00 95.00 81 LEU A O 1
ATOM 642 N N . MET A 1 82 ? 10.739 2.965 -14.214 1.00 93.25 82 MET A N 1
ATOM 643 C CA . MET A 1 82 ? 11.416 2.671 -12.945 1.00 93.25 82 MET A CA 1
ATOM 644 C C . MET A 1 82 ? 10.531 3.033 -11.752 1.00 93.25 82 MET A C 1
ATOM 646 O O . MET A 1 82 ? 10.386 2.230 -10.829 1.00 93.25 82 MET A O 1
ATOM 650 N N . LEU A 1 83 ? 9.875 4.197 -11.790 1.00 93.12 83 LEU A N 1
ATOM 651 C CA . LEU A 1 83 ? 8.948 4.632 -10.748 1.00 93.12 83 LEU A CA 1
ATOM 652 C C . LEU A 1 83 ? 7.737 3.703 -10.637 1.00 93.12 83 LEU A C 1
ATOM 654 O O . LEU A 1 83 ? 7.300 3.412 -9.526 1.00 93.12 83 LEU A O 1
ATOM 658 N N . LYS A 1 84 ? 7.192 3.193 -11.747 1.00 95.38 84 LYS A N 1
ATOM 659 C CA . LYS A 1 84 ? 6.097 2.203 -11.707 1.00 95.38 84 LYS A CA 1
ATOM 660 C C . LYS A 1 84 ? 6.528 0.897 -11.039 1.00 95.38 84 LYS A C 1
ATOM 662 O O . LYS A 1 84 ? 5.785 0.364 -10.210 1.00 95.38 84 LYS A O 1
ATOM 667 N N . LEU A 1 85 ? 7.725 0.402 -11.365 1.00 95.31 85 LEU A N 1
ATOM 668 C CA . LEU A 1 85 ? 8.303 -0.782 -10.720 1.00 95.31 85 LEU A CA 1
ATOM 669 C C . LEU A 1 85 ? 8.524 -0.542 -9.225 1.00 95.31 85 LEU A C 1
ATOM 671 O O . LEU A 1 85 ? 8.145 -1.376 -8.406 1.00 95.31 85 LEU A O 1
ATOM 675 N N . TRP A 1 86 ? 9.075 0.616 -8.865 1.00 93.38 86 TRP A N 1
ATOM 676 C CA . TRP A 1 86 ? 9.324 0.992 -7.477 1.00 93.38 86 TRP A CA 1
ATOM 677 C C . TRP A 1 86 ? 8.033 1.134 -6.661 1.00 93.38 86 TRP A C 1
ATOM 679 O O . TRP A 1 86 ? 7.947 0.580 -5.569 1.00 93.38 86 TRP A O 1
ATOM 689 N N . HIS A 1 87 ? 6.994 1.787 -7.191 1.00 95.12 87 HIS A N 1
ATOM 690 C CA . HIS A 1 87 ? 5.696 1.857 -6.513 1.00 95.12 87 HIS A CA 1
ATOM 691 C C . HIS A 1 87 ? 5.102 0.463 -6.297 1.00 95.12 87 HIS A C 1
ATOM 693 O O . HIS A 1 87 ? 4.724 0.131 -5.178 1.00 95.12 87 HIS A O 1
ATOM 699 N N . SER A 1 88 ? 5.094 -0.376 -7.338 1.00 95.44 88 SER A N 1
ATOM 700 C CA . SER A 1 88 ? 4.580 -1.752 -7.251 1.00 95.44 88 SER A CA 1
ATOM 701 C C . SER A 1 88 ? 5.334 -2.580 -6.208 1.00 95.44 88 SER A C 1
ATOM 703 O O . SER A 1 88 ? 4.735 -3.361 -5.473 1.00 95.44 88 SER A O 1
ATOM 705 N N . HIS A 1 89 ? 6.648 -2.376 -6.121 1.00 93.19 89 HIS A N 1
ATOM 706 C CA . HIS A 1 89 ? 7.514 -2.982 -5.115 1.00 93.19 89 HIS A CA 1
ATOM 707 C C . HIS A 1 89 ? 7.181 -2.523 -3.684 1.00 93.19 89 HIS A C 1
ATOM 709 O O . HIS A 1 89 ? 7.227 -3.315 -2.743 1.00 93.19 89 HIS A O 1
ATOM 715 N N . LEU A 1 90 ? 6.785 -1.259 -3.509 1.00 92.88 90 LEU A N 1
ATOM 716 C CA . LEU A 1 90 ? 6.392 -0.714 -2.209 1.00 92.88 90 LEU A CA 1
ATOM 717 C C . LEU A 1 90 ? 4.956 -1.057 -1.784 1.00 92.88 90 LEU A C 1
ATOM 719 O O . LEU A 1 90 ? 4.647 -0.977 -0.593 1.00 92.88 90 LEU A O 1
ATOM 723 N N . GLU A 1 91 ? 4.074 -1.462 -2.702 1.00 95.31 91 GLU A N 1
ATOM 724 C CA . GLU A 1 91 ? 2.668 -1.758 -2.384 1.00 95.31 91 GLU A CA 1
ATOM 725 C C . GLU A 1 91 ? 2.493 -2.730 -1.198 1.00 95.31 91 GLU A C 1
ATOM 727 O O . GLU A 1 91 ? 1.731 -2.410 -0.280 1.00 95.31 91 GLU A O 1
ATOM 732 N N . PRO A 1 92 ? 3.217 -3.866 -1.100 1.00 93.19 92 PRO A N 1
ATOM 733 C CA . PRO A 1 92 ? 3.066 -4.776 0.035 1.00 93.19 92 PRO A CA 1
ATOM 734 C C . PRO A 1 92 ? 3.456 -4.154 1.382 1.00 93.19 92 PRO A C 1
ATOM 736 O O . PRO A 1 92 ? 2.772 -4.374 2.388 1.00 93.19 92 PRO A O 1
ATOM 739 N N . VAL A 1 93 ? 4.544 -3.374 1.431 1.00 91.56 93 VAL A N 1
ATOM 740 C CA . VAL A 1 93 ? 4.978 -2.723 2.677 1.00 91.56 93 VAL A CA 1
ATOM 741 C C . VAL A 1 93 ? 4.032 -1.588 3.059 1.00 91.56 93 VAL A C 1
ATOM 743 O O . VAL A 1 93 ? 3.662 -1.486 4.230 1.00 91.56 93 VAL A O 1
ATOM 746 N N . ASN A 1 94 ? 3.556 -0.812 2.085 1.00 94.56 94 ASN A N 1
ATOM 747 C CA . ASN A 1 94 ? 2.563 0.237 2.295 1.00 94.56 94 ASN A CA 1
ATOM 748 C C . ASN A 1 94 ? 1.244 -0.343 2.818 1.00 94.56 94 ASN A C 1
ATOM 750 O O . ASN A 1 94 ? 0.716 0.136 3.823 1.00 94.56 94 ASN A O 1
ATOM 754 N N . ALA A 1 95 ? 0.752 -1.423 2.204 1.00 96.81 95 ALA A N 1
ATOM 755 C CA . ALA A 1 95 ? -0.461 -2.111 2.634 1.00 96.81 95 ALA A CA 1
ATOM 756 C C . ALA A 1 95 ? -0.334 -2.643 4.068 1.00 96.81 95 ALA A C 1
ATOM 758 O O . ALA A 1 95 ? -1.231 -2.441 4.888 1.00 96.81 95 ALA A O 1
ATOM 759 N N . ARG A 1 96 ? 0.799 -3.269 4.411 1.00 97.50 96 ARG A N 1
ATOM 760 C CA . ARG A 1 96 ? 1.055 -3.746 5.778 1.00 97.50 96 ARG A CA 1
ATOM 761 C C . ARG A 1 96 ? 1.069 -2.596 6.786 1.00 97.50 96 ARG A C 1
ATOM 763 O O . ARG A 1 96 ? 0.449 -2.715 7.839 1.00 97.50 96 ARG A O 1
ATOM 770 N N . THR A 1 97 ? 1.739 -1.491 6.466 1.00 96.75 97 THR A N 1
ATOM 771 C CA . THR A 1 97 ? 1.779 -0.297 7.324 1.00 96.75 97 THR A CA 1
ATOM 772 C C . THR A 1 97 ? 0.383 0.293 7.522 1.00 96.75 97 THR A C 1
ATOM 774 O O . THR A 1 97 ? 0.002 0.595 8.652 1.00 96.75 97 THR A O 1
ATOM 777 N N . ALA A 1 98 ? -0.416 0.385 6.455 1.00 97.75 98 ALA A N 1
ATOM 778 C CA . ALA A 1 98 ? -1.792 0.868 6.525 1.00 97.75 98 ALA A CA 1
ATOM 779 C C . ALA A 1 98 ? -2.684 -0.029 7.401 1.00 97.75 98 ALA A C 1
ATOM 781 O O . ALA A 1 98 ? -3.447 0.478 8.223 1.00 97.75 98 ALA A O 1
ATOM 782 N N . ILE A 1 99 ? -2.557 -1.356 7.274 1.00 98.31 99 ILE A N 1
ATOM 783 C CA . ILE A 1 99 ? -3.288 -2.321 8.110 1.00 98.31 99 ILE A CA 1
ATOM 784 C C . ILE A 1 99 ? -2.906 -2.160 9.584 1.00 98.31 99 ILE A C 1
ATOM 786 O O . ILE A 1 99 ? -3.795 -2.081 10.434 1.00 98.31 99 ILE A O 1
ATOM 790 N N . SER A 1 100 ? -1.609 -2.084 9.895 1.00 98.12 100 SER A N 1
ATOM 791 C CA . SER A 1 100 ? -1.136 -1.887 11.270 1.00 98.12 100 SER A CA 1
ATOM 792 C C . SER A 1 100 ? -1.662 -0.580 11.864 1.00 98.12 100 SER A C 1
ATOM 794 O O . SER A 1 100 ? -2.219 -0.593 12.961 1.00 98.12 100 SER A O 1
ATOM 796 N N . GLY A 1 101 ? -1.588 0.525 11.114 1.00 98.25 101 GLY A N 1
ATOM 797 C CA . GLY A 1 101 ? -2.140 1.812 11.544 1.00 98.25 101 GLY A CA 1
ATOM 798 C C . GLY A 1 101 ? -3.647 1.744 11.807 1.00 98.25 101 GLY A C 1
ATOM 799 O O . GLY A 1 101 ? -4.117 2.169 12.860 1.00 98.25 101 GLY A O 1
ATOM 800 N N . ALA A 1 102 ? -4.419 1.128 10.907 1.00 98.62 102 ALA A N 1
ATOM 801 C CA . ALA A 1 102 ? -5.858 0.950 11.100 1.00 98.62 102 ALA A CA 1
ATOM 802 C C . ALA A 1 102 ? -6.184 0.093 12.338 1.00 98.62 102 ALA A C 1
ATOM 804 O O . ALA A 1 102 ? -7.114 0.406 13.086 1.00 98.62 102 ALA A O 1
ATOM 805 N N . ALA A 1 103 ? -5.411 -0.966 12.590 1.00 98.38 103 ALA A N 1
ATOM 806 C CA . ALA A 1 103 ? -5.577 -1.803 13.775 1.00 98.38 103 ALA A CA 1
ATOM 807 C C . ALA A 1 103 ? -5.302 -1.022 15.074 1.00 98.38 103 ALA A C 1
ATOM 809 O O . ALA A 1 103 ? -6.041 -1.164 16.053 1.00 98.38 103 ALA A O 1
ATOM 810 N N . GLU A 1 104 ? -4.282 -0.161 15.081 1.00 98.56 104 GLU A N 1
ATOM 811 C CA . GLU A 1 104 ? -3.978 0.717 16.214 1.00 98.56 104 GLU A CA 1
ATOM 812 C C . GLU A 1 104 ? -5.096 1.729 16.484 1.00 98.56 104 GLU A C 1
ATOM 814 O O . GLU A 1 104 ? -5.476 1.926 17.646 1.00 98.56 104 GLU A O 1
ATOM 819 N N . GLU A 1 105 ? -5.667 2.322 15.432 1.00 98.62 105 GLU A N 1
ATOM 820 C CA . GLU A 1 105 ? -6.819 3.222 15.540 1.00 98.62 105 GLU A CA 1
ATOM 821 C C . GLU A 1 105 ? -8.042 2.506 16.124 1.00 98.62 105 GLU A C 1
ATOM 823 O O . GLU A 1 105 ? -8.649 2.994 17.083 1.00 98.62 105 GLU A O 1
ATOM 828 N N . VAL A 1 106 ? -8.366 1.304 15.631 1.00 98.44 106 VAL A N 1
ATOM 829 C CA . VAL A 1 106 ? -9.460 0.479 16.174 1.00 98.44 106 VAL A CA 1
ATOM 830 C C . VAL A 1 106 ? -9.226 0.163 17.651 1.00 98.44 106 VAL A C 1
ATOM 832 O O . VAL A 1 106 ? -10.142 0.286 18.473 1.00 98.44 106 VAL A O 1
ATOM 835 N N . ALA A 1 107 ? -7.999 -0.209 18.020 1.00 98.19 107 ALA A N 1
ATOM 836 C CA . ALA A 1 107 ? -7.655 -0.505 19.405 1.00 98.19 107 ALA A CA 1
ATOM 837 C C . ALA A 1 107 ? -7.787 0.740 20.301 1.00 98.19 107 ALA A C 1
ATOM 839 O O . ALA A 1 107 ? -8.284 0.646 21.428 1.00 98.19 107 ALA A O 1
ATOM 840 N N . ARG A 1 108 ? -7.382 1.916 19.807 1.00 98.56 108 ARG A N 1
ATOM 841 C CA . ARG A 1 108 ? -7.509 3.190 20.527 1.00 98.56 108 ARG A CA 1
ATOM 842 C C . ARG A 1 108 ? -8.971 3.585 20.718 1.00 98.56 108 ARG A C 1
ATOM 844 O O . ARG A 1 108 ? -9.366 3.873 21.847 1.00 98.56 108 ARG A O 1
ATOM 851 N N . ALA A 1 109 ? -9.771 3.532 19.655 1.00 98.25 109 ALA A N 1
ATOM 852 C CA . ALA A 1 109 ? -11.201 3.826 19.705 1.00 98.25 109 ALA A CA 1
ATOM 853 C C . ALA A 1 109 ? -11.944 2.869 20.650 1.00 98.25 109 ALA A C 1
ATOM 855 O O . ALA A 1 109 ? -12.776 3.302 21.445 1.00 98.25 109 ALA A O 1
ATOM 856 N N . THR A 1 110 ? -11.587 1.581 20.635 1.00 97.06 110 THR A N 1
ATOM 857 C CA . THR A 1 110 ? -12.163 0.581 21.547 1.00 97.06 110 THR A CA 1
ATOM 858 C C . THR A 1 110 ? -11.861 0.910 23.008 1.00 97.06 110 THR A C 1
ATOM 860 O O . THR A 1 110 ? -12.772 0.901 23.834 1.00 97.06 110 THR A O 1
ATOM 863 N N . ARG A 1 111 ? -10.609 1.262 23.338 1.00 97.69 111 ARG A N 1
ATOM 864 C CA . ARG A 1 111 ? -10.240 1.673 24.705 1.00 97.69 111 ARG A CA 1
ATOM 865 C C . ARG A 1 111 ? -10.969 2.944 25.142 1.00 97.69 111 ARG A C 1
ATOM 867 O O . ARG A 1 111 ? -11.432 3.006 26.277 1.00 97.69 111 ARG A O 1
ATOM 874 N N . ALA A 1 112 ? -11.088 3.930 24.255 1.00 98.19 112 ALA A N 1
ATOM 875 C CA . ALA A 1 112 ? -11.810 5.167 24.544 1.00 98.19 112 ALA A CA 1
ATOM 876 C C . ALA A 1 112 ? -13.304 4.907 24.806 1.00 98.19 112 ALA A C 1
ATOM 878 O O . ALA A 1 112 ? -13.863 5.452 25.757 1.00 98.19 112 ALA A O 1
ATOM 879 N N . LEU A 1 113 ? -13.936 4.026 24.020 1.00 97.56 113 LEU A N 1
ATOM 880 C CA . LEU A 1 113 ? -15.322 3.613 24.240 1.00 97.56 113 LEU A CA 1
ATOM 881 C C . LEU A 1 113 ? -15.492 2.908 25.592 1.00 97.56 113 LEU A C 1
ATOM 883 O O . LEU A 1 113 ? -16.393 3.260 26.350 1.00 97.56 113 LEU A O 1
ATOM 887 N N . ASP A 1 114 ? -14.611 1.963 25.924 1.00 96.94 114 ASP A N 1
ATOM 888 C CA . ASP A 1 114 ? -14.646 1.269 27.216 1.00 96.94 114 ASP A CA 1
ATOM 889 C C . ASP A 1 114 ? -14.521 2.266 28.389 1.00 96.94 114 ASP A C 1
ATOM 891 O O . ASP A 1 114 ? -15.280 2.185 29.357 1.00 96.94 114 ASP A O 1
ATOM 895 N N . GLN A 1 115 ? -13.627 3.257 28.290 1.00 97.44 115 GLN A N 1
ATOM 896 C CA . GLN A 1 115 ? -13.473 4.314 29.302 1.00 97.44 115 GLN A CA 1
ATOM 897 C C . GLN A 1 115 ? -14.713 5.212 29.417 1.00 97.44 115 GLN A C 1
ATOM 899 O O . GLN A 1 115 ? -15.147 5.532 30.529 1.00 97.44 115 GLN A O 1
ATOM 904 N N . ALA A 1 116 ? -15.307 5.604 28.287 1.00 98.00 116 ALA A N 1
ATOM 905 C CA . ALA A 1 116 ? -16.527 6.405 28.263 1.00 98.00 116 ALA A CA 1
ATOM 906 C C . ALA A 1 116 ? -17.706 5.657 28.904 1.00 98.00 116 ALA A C 1
ATOM 908 O O . ALA A 1 116 ? -18.450 6.244 29.690 1.00 98.00 116 ALA A O 1
ATOM 909 N N . VAL A 1 117 ? -17.836 4.351 28.644 1.00 97.94 117 VAL A N 1
ATOM 910 C CA . VAL A 1 117 ? -18.854 3.501 29.277 1.00 97.94 117 VAL A CA 1
ATOM 911 C C . VAL A 1 117 ? -18.654 3.434 30.788 1.00 97.94 117 VAL A C 1
ATOM 913 O O . VAL A 1 117 ? -19.614 3.642 31.528 1.00 97.94 117 VAL A O 1
ATOM 916 N N . GLN A 1 118 ? -17.426 3.211 31.262 1.00 96.88 118 GLN A N 1
ATOM 917 C CA . GLN A 1 118 ? -17.137 3.178 32.702 1.00 96.88 118 GLN A CA 1
ATOM 918 C C . GLN A 1 118 ? -17.425 4.523 33.385 1.00 96.88 118 GLN A C 1
ATOM 920 O O . GLN A 1 118 ? -18.017 4.575 34.468 1.00 96.88 118 GLN A O 1
ATOM 925 N N . THR A 1 119 ? -17.092 5.625 32.712 1.00 97.62 119 THR A N 1
ATOM 926 C CA . THR A 1 119 ? -17.415 6.980 33.180 1.00 97.62 119 THR A CA 1
ATOM 927 C C . THR A 1 119 ? -18.929 7.187 33.253 1.00 97.62 119 THR A C 1
ATOM 929 O O . THR A 1 119 ? -19.444 7.628 34.279 1.00 97.62 119 THR A O 1
ATOM 932 N N . GLY A 1 120 ? -19.665 6.795 32.208 1.00 97.38 120 GLY A N 1
ATOM 933 C CA . GLY A 1 120 ? -21.126 6.876 32.160 1.00 97.38 120 GLY A CA 1
ATOM 934 C C . GLY A 1 120 ? -21.810 6.025 33.231 1.00 97.38 120 GLY A C 1
ATOM 935 O O . GLY A 1 120 ? -22.742 6.491 33.884 1.00 97.38 120 GLY A O 1
ATOM 936 N N . ARG A 1 121 ? -21.314 4.804 33.479 1.00 97.31 121 ARG A N 1
ATOM 937 C CA . ARG A 1 121 ? -21.794 3.940 34.570 1.00 97.31 121 ARG A CA 1
ATOM 938 C C . ARG A 1 121 ? -21.578 4.579 35.936 1.00 97.31 121 ARG A C 1
ATOM 940 O O . ARG A 1 121 ? -22.504 4.576 36.743 1.00 97.31 121 ARG A O 1
ATOM 947 N N . THR A 1 122 ? -20.402 5.163 36.168 1.00 97.00 122 THR A N 1
ATOM 948 C CA . THR A 1 122 ? -20.081 5.883 37.414 1.00 97.00 122 THR A CA 1
ATOM 949 C C . THR A 1 122 ? -20.972 7.114 37.606 1.00 97.00 122 THR A C 1
ATOM 951 O O . THR A 1 122 ? -21.376 7.413 38.725 1.00 97.00 122 THR A O 1
ATOM 954 N N . ALA A 1 123 ? -21.349 7.787 36.515 1.00 97.88 123 ALA A N 1
ATOM 955 C CA . ALA A 1 123 ? -22.292 8.905 36.521 1.00 97.88 123 ALA A CA 1
ATOM 956 C C . ALA A 1 123 ? -23.773 8.484 36.653 1.00 97.88 123 ALA A C 1
ATOM 958 O O . ALA A 1 123 ? -24.647 9.345 36.720 1.00 97.88 123 ALA A O 1
ATOM 959 N N . GLY A 1 124 ? -24.068 7.179 36.701 1.00 98.06 124 GLY A N 1
ATOM 960 C CA . GLY A 1 124 ? -25.412 6.648 36.937 1.00 98.06 124 GLY A CA 1
ATOM 961 C C . GLY A 1 124 ? -26.202 6.245 35.689 1.00 98.06 124 GLY A C 1
ATOM 962 O O . GLY A 1 124 ? -27.336 5.792 35.842 1.00 98.06 124 GLY A O 1
ATOM 963 N N . LEU A 1 125 ? -25.632 6.332 34.479 1.00 98.25 125 LEU A N 1
ATOM 964 C CA . LEU A 1 125 ? -26.325 5.885 33.263 1.00 98.25 125 LEU A CA 1
ATOM 965 C C . LEU A 1 125 ? -26.647 4.395 33.330 1.00 98.25 125 LEU A C 1
ATOM 967 O O . LEU A 1 125 ? -25.790 3.566 33.649 1.00 98.25 125 LEU A O 1
ATOM 971 N N . THR A 1 126 ? -27.873 4.033 32.977 1.00 97.88 126 THR A N 1
ATOM 972 C CA . THR A 1 126 ? -28.319 2.645 32.879 1.00 97.88 126 THR A CA 1
ATOM 973 C C . THR A 1 126 ? -27.710 1.947 31.660 1.00 97.88 126 THR A C 1
ATOM 975 O O . THR A 1 126 ? -27.315 2.566 30.673 1.00 97.88 126 THR A O 1
ATOM 978 N N . TRP A 1 127 ? -27.700 0.612 31.674 1.00 97.50 127 TRP A N 1
ATOM 979 C CA . TRP A 1 127 ? -27.286 -0.173 30.504 1.00 97.50 127 TRP A CA 1
ATOM 980 C C . TRP A 1 127 ? -28.158 0.066 29.264 1.00 97.50 127 TRP A C 1
ATOM 982 O O . TRP A 1 127 ? -27.707 -0.184 28.151 1.00 97.50 127 TRP A O 1
ATOM 992 N N . ALA A 1 128 ? -29.399 0.531 29.441 1.00 97.88 128 ALA A N 1
ATOM 993 C CA . ALA A 1 128 ? -30.280 0.858 28.325 1.00 97.88 128 ALA A CA 1
ATOM 994 C C . ALA A 1 128 ? -29.837 2.158 27.643 1.00 97.88 128 ALA A C 1
ATOM 996 O O . ALA A 1 128 ? -29.700 2.175 26.424 1.00 97.88 128 ALA A O 1
ATOM 997 N N . GLU A 1 129 ? -29.533 3.197 28.425 1.00 98.19 129 GLU A N 1
ATOM 998 C CA . GLU A 1 129 ? -29.025 4.480 27.918 1.00 98.19 129 GLU A CA 1
ATOM 999 C C . GLU A 1 129 ? -27.647 4.322 27.268 1.00 98.19 129 GLU A C 1
ATOM 1001 O O . GLU A 1 129 ? -27.408 4.848 26.184 1.00 98.19 129 GLU A O 1
ATOM 1006 N N . ILE A 1 130 ? -26.758 3.533 27.880 1.00 97.88 130 ILE A N 1
ATOM 1007 C CA . ILE A 1 130 ? -25.442 3.223 27.302 1.00 97.88 130 ILE A CA 1
ATOM 1008 C C . ILE A 1 130 ? -25.585 2.438 25.997 1.00 97.88 130 ILE A 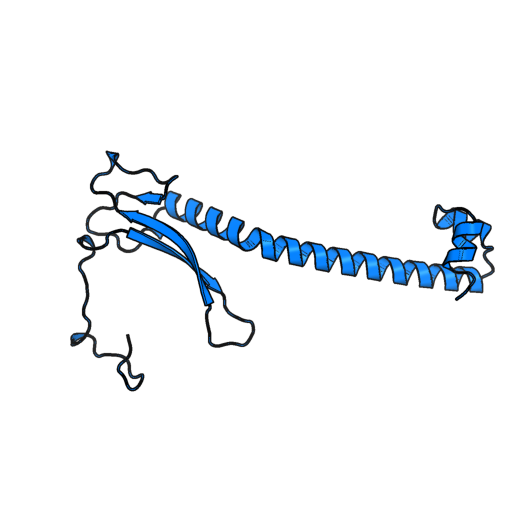C 1
ATOM 1010 O O . ILE A 1 130 ? -24.920 2.762 25.017 1.00 97.88 130 ILE A O 1
ATOM 1014 N 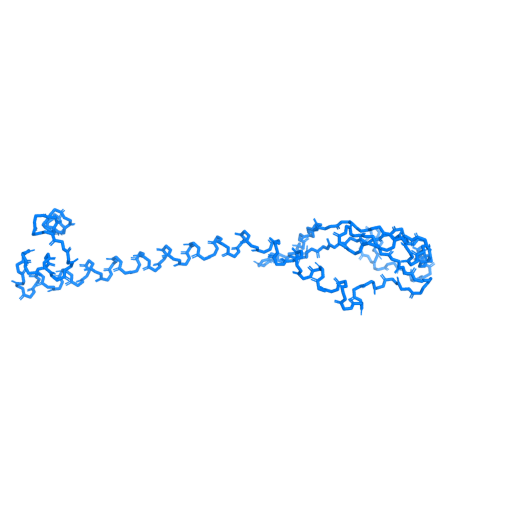N . GLY A 1 131 ? -26.458 1.424 25.964 1.00 97.00 131 GLY A N 1
ATOM 1015 C CA . GLY A 1 131 ? -26.742 0.673 24.742 1.00 97.00 131 GLY A CA 1
ATOM 1016 C C . GLY A 1 131 ? -27.262 1.585 23.631 1.00 97.00 131 GLY A C 1
ATOM 1017 O O . GLY A 1 131 ? -26.721 1.569 22.528 1.00 97.00 131 GLY A O 1
ATOM 1018 N N . GLN A 1 132 ? -28.232 2.448 23.945 1.00 97.88 132 GLN A N 1
ATOM 1019 C CA . GLN A 1 132 ? -28.765 3.434 23.007 1.00 97.88 132 GLN A CA 1
ATOM 1020 C C . GLN A 1 132 ? -27.668 4.368 22.471 1.00 97.88 132 GLN A C 1
ATOM 1022 O O . GLN A 1 132 ? -27.585 4.562 21.260 1.00 97.88 132 GLN A O 1
ATOM 1027 N N . ALA A 1 133 ? -26.806 4.903 23.342 1.00 97.56 133 ALA A N 1
ATOM 1028 C CA . ALA A 1 133 ? -25.709 5.787 22.945 1.00 97.56 133 ALA A CA 1
ATOM 1029 C C . ALA A 1 133 ? -24.646 5.079 22.084 1.00 97.56 133 ALA A C 1
ATOM 1031 O O . ALA A 1 133 ? -24.092 5.682 21.170 1.00 97.56 133 ALA A O 1
ATOM 1032 N N . ALA A 1 134 ? -24.380 3.797 22.350 1.00 95.94 134 ALA A N 1
ATOM 1033 C CA . ALA A 1 134 ? -23.431 2.977 21.596 1.00 95.94 134 ALA A CA 1
ATOM 1034 C C . ALA A 1 134 ? -24.044 2.294 20.355 1.00 95.94 134 ALA A C 1
ATOM 1036 O O . ALA A 1 134 ? -23.336 1.580 19.645 1.00 95.94 134 ALA A O 1
ATOM 1037 N N . GLY A 1 135 ? -25.345 2.474 20.099 1.00 97.50 135 GLY A N 1
ATOM 1038 C CA . GLY A 1 135 ? -26.049 1.865 18.968 1.00 97.50 135 GLY A CA 1
ATOM 1039 C C . GLY A 1 135 ? -26.267 0.351 19.086 1.00 97.50 135 GLY A C 1
ATOM 1040 O O . GLY A 1 135 ? -26.385 -0.327 18.067 1.00 97.50 135 GLY A O 1
ATOM 1041 N N . ILE A 1 136 ? -26.312 -0.199 20.304 1.00 97.25 136 ILE A N 1
ATOM 1042 C CA . ILE A 1 136 ? -26.517 -1.634 20.561 1.00 97.25 136 ILE A CA 1
ATOM 10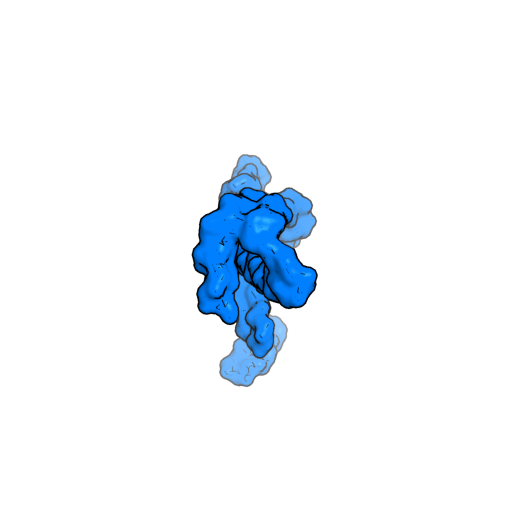43 C C . ILE A 1 136 ? -27.661 -1.887 21.548 1.00 97.25 136 ILE A C 1
ATOM 1045 O O . ILE A 1 136 ? -28.066 -1.021 22.322 1.00 97.25 136 ILE A O 1
ATOM 1049 N N . ALA A 1 137 ? -28.189 -3.111 21.558 1.00 97.25 137 ALA A N 1
ATOM 1050 C CA . ALA A 1 137 ? -29.220 -3.489 22.515 1.00 97.25 137 ALA A CA 1
ATOM 1051 C C . ALA A 1 137 ? -28.689 -3.464 23.961 1.00 97.25 137 ALA A C 1
ATOM 1053 O O . ALA A 1 137 ? -27.533 -3.802 24.225 1.00 97.25 137 ALA A O 1
ATOM 1054 N N . ARG A 1 138 ? -29.573 -3.153 24.921 1.00 97.38 138 ARG A N 1
ATOM 1055 C CA . ARG A 1 138 ? -29.276 -3.155 26.369 1.00 97.38 138 ARG A CA 1
ATOM 1056 C C . ARG A 1 138 ? -28.544 -4.423 26.822 1.00 97.38 138 ARG A C 1
ATOM 1058 O O . ARG A 1 138 ? -27.582 -4.340 27.577 1.00 97.38 138 ARG A O 1
ATOM 1065 N N . GLN A 1 139 ? -29.033 -5.587 26.393 1.00 96.56 139 GLN A N 1
ATOM 1066 C CA . GLN A 1 139 ? -28.471 -6.880 26.781 1.00 96.56 139 GLN A CA 1
ATOM 1067 C C . GLN A 1 139 ? -27.030 -7.032 26.276 1.00 96.56 139 GLN A C 1
ATOM 1069 O O . GLN A 1 139 ? -26.155 -7.376 27.061 1.00 96.56 139 GLN A O 1
ATOM 1074 N N . SER A 1 140 ? -26.760 -6.662 25.020 1.00 95.75 140 SER A N 1
ATOM 1075 C CA . SER A 1 140 ? -25.410 -6.669 24.442 1.00 95.75 140 SER A CA 1
ATOM 1076 C C . SER A 1 140 ? -24.464 -5.698 25.154 1.00 95.75 140 SER A C 1
ATOM 1078 O O . SER A 1 140 ? -23.295 -6.016 25.353 1.00 95.75 140 SER A O 1
ATOM 1080 N N . ALA A 1 141 ? -24.961 -4.532 25.583 1.00 95.50 141 ALA A N 1
ATOM 1081 C CA . ALA A 1 141 ? -24.180 -3.587 26.382 1.00 95.50 141 ALA A CA 1
ATOM 1082 C C . ALA A 1 141 ? -23.796 -4.181 27.747 1.00 95.50 141 ALA A C 1
ATOM 1084 O O . ALA A 1 141 ? -22.638 -4.107 28.158 1.00 95.50 141 ALA A O 1
ATOM 1085 N N . HIS A 1 142 ? -24.755 -4.814 28.429 1.00 94.75 142 HIS A N 1
ATOM 1086 C CA . HIS A 1 142 ? -24.511 -5.480 29.706 1.00 94.75 142 HIS A CA 1
ATOM 1087 C C . HIS A 1 142 ? -23.553 -6.670 29.572 1.00 94.75 142 HIS A C 1
ATOM 1089 O O . HIS A 1 142 ? -22.662 -6.826 30.396 1.00 94.75 142 HIS A O 1
ATOM 1095 N N . GLU A 1 143 ? -23.688 -7.495 28.538 1.00 95.25 143 GLU A N 1
ATOM 1096 C CA . GLU A 1 143 ? -22.778 -8.624 28.305 1.00 95.25 143 GLU A CA 1
ATOM 1097 C C . GLU A 1 143 ? -21.350 -8.156 28.007 1.00 95.25 143 GLU A C 1
ATOM 1099 O O . GLU A 1 143 ? -20.390 -8.727 28.521 1.00 95.25 143 GLU A O 1
ATOM 1104 N N . ARG A 1 144 ? -21.201 -7.083 27.223 1.00 94.44 144 ARG A N 1
ATOM 1105 C CA . ARG A 1 144 ? -19.890 -6.550 26.837 1.00 94.44 144 ARG A CA 1
ATOM 1106 C C . ARG A 1 144 ? -19.154 -5.856 27.985 1.00 94.44 144 ARG A C 1
ATOM 1108 O O . ARG A 1 144 ? -17.936 -5.993 28.095 1.00 94.44 144 ARG A O 1
ATOM 1115 N N . TRP A 1 145 ? -19.867 -5.079 28.802 1.00 95.88 145 TRP A N 1
ATOM 1116 C CA . TRP A 1 145 ? -19.249 -4.192 29.798 1.00 95.88 145 TRP A CA 1
ATOM 1117 C C . TRP A 1 145 ? -19.655 -4.469 31.245 1.00 95.88 145 TRP A C 1
ATOM 1119 O O . TRP A 1 145 ? -19.010 -3.953 32.147 1.00 95.88 145 TRP A O 1
ATOM 1129 N N . GLY A 1 146 ? -20.698 -5.257 31.495 1.00 88.44 146 GLY A N 1
ATOM 1130 C CA . GLY A 1 146 ? -21.247 -5.477 32.837 1.00 88.44 146 GLY A CA 1
ATOM 1131 C C . GLY A 1 146 ? -20.464 -6.458 33.707 1.00 88.44 146 GLY A C 1
ATOM 1132 O O . GLY A 1 146 ? -20.673 -6.478 34.915 1.00 88.44 146 GLY A O 1
ATOM 1133 N N . GLY A 1 147 ? -19.570 -7.255 33.114 1.00 81.25 147 GLY A N 1
ATOM 1134 C CA . GLY A 1 147 ? -18.676 -8.169 33.835 1.00 81.25 147 GLY A CA 1
ATOM 1135 C C . GLY A 1 147 ? -17.278 -7.609 34.126 1.00 81.25 147 GLY A C 1
ATOM 1136 O O . GLY A 1 147 ? -16.415 -8.373 34.551 1.00 81.25 147 GLY A O 1
ATOM 1137 N N . ARG A 1 148 ? -17.032 -6.325 33.839 1.00 62.06 148 ARG A N 1
ATOM 1138 C CA . ARG A 1 148 ? -15.750 -5.633 34.053 1.00 62.06 148 ARG A CA 1
ATOM 1139 C C . ARG A 1 148 ? -15.907 -4.588 35.144 1.00 62.06 148 ARG A C 1
ATOM 1141 O O . ARG A 1 148 ? -14.953 -4.464 35.936 1.00 62.06 148 ARG A O 1
#

Sequence (148 aa):
MDSPDGSPLPADEWHTRPDKEVTGWVVCCTHHDDGGYRSATERLATWDRVATSEEEQPEVGRFYESDSAIDLDTRADVEELMLKLWHSHLEPVNARTAISGAAEEVARATRALDQAVQTGRTA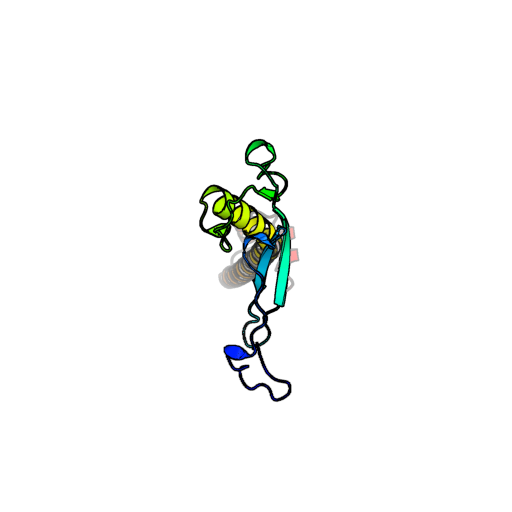GLTWAEIGQAAGIARQSAHERWGGR

Solvent-accessible surface area (backbone atoms only — not comparable to full-atom values): 8835 Å² total; per-residue (Å²): 112,62,41,100,84,69,45,75,52,58,77,92,75,60,84,79,77,62,61,70,71,58,61,52,50,70,45,66,48,74,42,69,48,99,88,50,97,58,64,52,74,45,76,77,46,73,28,40,48,38,96,41,72,88,65,43,37,71,94,77,34,24,40,47,69,67,74,82,63,82,63,62,65,79,38,70,71,47,39,53,53,51,50,52,52,50,50,62,67,41,44,65,59,51,51,50,51,52,51,53,51,52,51,52,51,52,53,51,53,50,52,52,49,54,52,52,50,54,51,39,49,74,74,63,52,48,49,53,58,51,7,60,76,71,75,44,55,38,67,59,38,37,68,73,56,66,85,114

Foldseek 3Di:
DADPVRHDDDPVPDDDDQQVPDFWDWQWDFDDDPPDPDTDIDTLDIAGEDDDPVPDDVVNRYDHDDRPDPPPCVDPSNVVVSVVSVVVVCVVVVVVVVVVVVVVVVVVVVVVLLVVVVVCVVVPDQLCNNCVVVVHHSVVSCVVRVVD